Protein AF-A0A1I2N4U4-F1 (afdb_monomer_lite)

Organism: NCBI:txid396056

Foldseek 3Di:
DDDDWDWDFDDDPPWTKTKTWFAFPPAPGTWIFIDTVVVQWTKIQDRPRDIDTDSDLVVSLVCCVVPDALNRTPGSVSVVVVSVVSVPPD

pLDDT: mean 84.28, std 12.58, range [41.12, 95.0]

Secondary structure (DSSP, 8-state):
-----EEEEEEETTEEEEEEEE-BSS-SS-EEEEEETTTTEEEEE-TTS-EEEESSHHHHHHHHHHH--GGGBS-HHHHHHHHHHHHH--

Sequence (90 aa):
MKMVFQVTITRKKDDLTLEFTLRGKNGAYPCIITIDPDNGRYTIRKEDTSGEVFNSPEELKQWIHENWTADDFEDPLAFHHMLDKIQDTP

Radius of gyration: 12.63 Å; chains: 1; bounding box: 32×25×28 Å

Structure (mmCIF, N/CA/C/O backbone):
data_AF-A0A1I2N4U4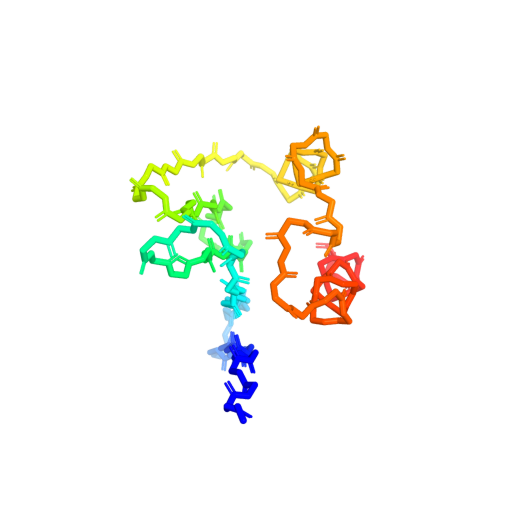-F1
#
_entry.id   AF-A0A1I2N4U4-F1
#
loop_
_atom_site.group_PDB
_atom_site.id
_atom_site.type_symbol
_atom_site.label_atom_id
_atom_site.label_alt_id
_atom_site.label_comp_id
_atom_site.label_asym_id
_atom_site.label_entity_id
_atom_site.label_seq_id
_atom_site.pdbx_PDB_ins_code
_atom_site.Cartn_x
_atom_site.Cartn_y
_atom_site.Cartn_z
_atom_site.occupancy
_atom_site.B_iso_or_equiv
_atom_site.auth_seq_id
_atom_site.auth_comp_id
_atom_site.auth_asym_id
_atom_site.auth_atom_id
_atom_site.pdbx_PDB_model_num
ATOM 1 N N . MET A 1 1 ? 15.596 -16.174 -9.908 1.00 41.12 1 MET A N 1
ATOM 2 C CA . MET A 1 1 ? 15.247 -15.097 -8.958 1.00 41.12 1 MET A CA 1
ATOM 3 C C . MET A 1 1 ? 14.054 -15.541 -8.135 1.00 41.12 1 MET A C 1
ATOM 5 O O . MET A 1 1 ? 13.147 -16.135 -8.700 1.00 41.12 1 MET A O 1
ATOM 9 N N . LYS A 1 2 ? 14.085 -15.337 -6.816 1.00 41.16 2 LYS A N 1
ATOM 10 C CA . LYS A 1 2 ? 12.982 -15.700 -5.919 1.00 41.16 2 LYS A CA 1
ATOM 11 C C . LYS A 1 2 ? 12.016 -14.514 -5.886 1.00 41.16 2 LYS A C 1
ATOM 13 O O . LYS A 1 2 ? 12.350 -13.494 -5.301 1.00 41.16 2 LYS A O 1
ATOM 18 N N . MET A 1 3 ? 10.876 -14.640 -6.558 1.00 43.97 3 MET A N 1
ATOM 19 C CA . MET A 1 3 ? 9.746 -13.725 -6.387 1.00 43.97 3 MET A CA 1
ATOM 20 C C . MET A 1 3 ? 9.257 -13.871 -4.945 1.00 43.97 3 MET A C 1
ATOM 22 O O . MET A 1 3 ? 8.927 -14.983 -4.527 1.00 43.97 3 MET A O 1
ATOM 26 N N . VAL A 1 4 ? 9.268 -12.793 -4.165 1.00 51.31 4 VAL A N 1
ATOM 27 C CA . VAL A 1 4 ? 8.710 -12.801 -2.808 1.00 51.31 4 VAL A CA 1
ATOM 28 C C . VAL A 1 4 ? 7.707 -11.662 -2.698 1.00 51.31 4 VAL A C 1
ATOM 30 O O . VAL A 1 4 ? 7.992 -10.611 -2.139 1.00 51.31 4 VAL A O 1
ATOM 33 N N . PHE A 1 5 ? 6.524 -11.891 -3.260 1.00 64.06 5 PHE A N 1
ATOM 34 C CA . PHE A 1 5 ? 5.313 -11.206 -2.831 1.00 64.06 5 PHE A CA 1
ATOM 35 C C . PHE A 1 5 ? 4.738 -12.009 -1.665 1.00 64.06 5 PHE A C 1
ATOM 37 O O . PHE A 1 5 ? 4.339 -13.163 -1.836 1.00 64.06 5 PHE A O 1
ATOM 44 N N . GLN A 1 6 ? 4.759 -11.432 -0.467 1.00 68.62 6 GLN A N 1
ATOM 45 C CA . GLN A 1 6 ? 4.086 -12.004 0.694 1.00 68.62 6 GLN A CA 1
ATOM 46 C C . GLN A 1 6 ? 2.915 -11.103 1.055 1.00 68.62 6 GLN A C 1
ATOM 48 O O . GLN A 1 6 ? 3.092 -9.930 1.382 1.00 68.62 6 GLN A O 1
ATOM 53 N N . VAL A 1 7 ? 1.718 -11.678 0.967 1.00 69.00 7 VAL A N 1
ATOM 54 C CA . VAL A 1 7 ? 0.506 -11.101 1.540 1.00 69.00 7 VAL A CA 1
ATOM 55 C C . VAL A 1 7 ? 0.221 -11.869 2.810 1.00 69.00 7 VAL A C 1
ATOM 57 O O . VAL A 1 7 ? 0.007 -13.084 2.767 1.00 69.00 7 VAL A O 1
ATOM 60 N N . THR A 1 8 ? 0.215 -11.163 3.929 1.00 73.56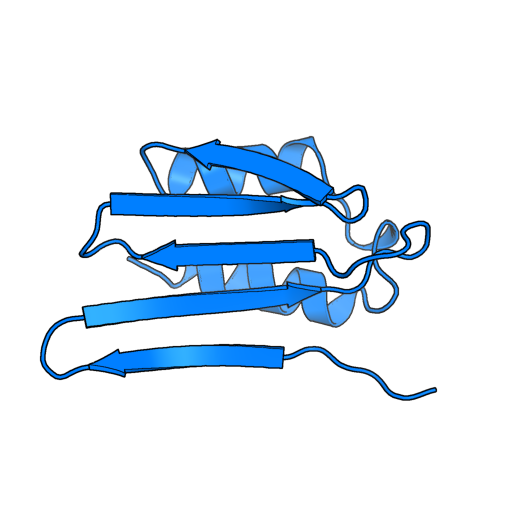 8 THR A N 1
ATOM 61 C CA . THR A 1 8 ? -0.186 -11.725 5.211 1.00 73.56 8 THR A CA 1
ATOM 62 C C . THR A 1 8 ? -1.564 -11.177 5.533 1.00 73.56 8 THR A C 1
ATOM 64 O O . THR A 1 8 ? -1.726 -9.997 5.831 1.00 73.56 8 THR A O 1
ATOM 67 N N . ILE A 1 9 ? -2.571 -12.045 5.450 1.00 69.69 9 ILE A N 1
ATOM 68 C CA . ILE A 1 9 ? -3.932 -11.736 5.889 1.00 69.69 9 ILE A CA 1
ATOM 69 C C . ILE A 1 9 ? -4.090 -12.341 7.274 1.00 69.69 9 ILE A C 1
ATOM 71 O O . ILE A 1 9 ? -4.072 -13.566 7.426 1.00 69.69 9 ILE A O 1
ATOM 75 N N . THR A 1 10 ? -4.246 -11.493 8.283 1.00 72.69 10 THR A N 1
ATOM 76 C CA . THR A 1 10 ? -4.554 -11.939 9.638 1.00 72.69 10 THR A CA 1
ATOM 77 C C . THR A 1 10 ? -6.034 -11.715 9.894 1.00 72.69 10 THR A C 1
ATOM 79 O O . THR A 1 10 ? -6.535 -10.601 9.803 1.00 72.69 10 THR A O 1
ATOM 82 N N . ARG A 1 11 ? -6.742 -12.803 10.208 1.00 59.88 11 ARG A N 1
ATOM 83 C CA . ARG A 1 11 ? -8.133 -12.760 10.657 1.00 59.88 11 ARG A CA 1
ATOM 84 C C . ARG A 1 11 ? -8.192 -13.316 12.068 1.00 59.88 11 ARG A C 1
ATOM 86 O O . ARG A 1 11 ? -8.267 -14.533 12.258 1.00 59.88 11 ARG A O 1
ATOM 93 N N . LYS A 1 12 ? -8.087 -12.440 13.068 1.00 69.81 12 LYS A N 1
ATOM 9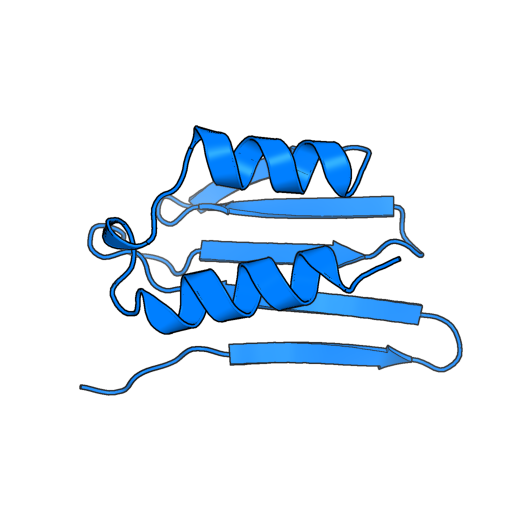4 C CA . LYS A 1 12 ? -8.454 -12.813 14.440 1.00 69.81 12 LYS A CA 1
ATOM 95 C C . LYS A 1 12 ? -9.963 -12.656 14.582 1.00 69.81 12 LYS A C 1
ATOM 97 O O . LYS A 1 12 ? -10.618 -12.100 13.710 1.00 69.81 12 LYS A O 1
ATOM 102 N N . LYS A 1 13 ? -10.511 -13.248 15.643 1.00 59.81 13 LYS A N 1
ATOM 103 C CA . LYS A 1 13 ? -11.945 -13.512 15.845 1.00 59.81 13 LYS A CA 1
ATOM 104 C C . LYS A 1 13 ? -12.865 -12.308 15.549 1.00 59.81 13 LYS A C 1
ATOM 106 O O . LYS A 1 13 ? -13.993 -12.554 15.142 1.00 59.81 13 LYS A O 1
ATOM 111 N N . ASP A 1 14 ? -12.342 -11.081 15.637 1.00 63.50 14 ASP A N 1
ATOM 112 C CA . ASP A 1 14 ? -13.022 -9.815 15.343 1.00 63.50 14 ASP A CA 1
ATOM 113 C C . ASP A 1 14 ? -12.051 -8.731 14.788 1.00 63.50 14 ASP A C 1
ATOM 115 O O . ASP A 1 14 ? -12.299 -7.552 14.984 1.00 63.50 14 ASP A O 1
ATOM 119 N N . ASP A 1 15 ? -10.921 -9.109 14.161 1.00 69.50 15 ASP A N 1
ATOM 120 C CA . ASP A 1 15 ? -9.902 -8.165 13.637 1.00 69.50 15 ASP A CA 1
ATOM 121 C C . ASP A 1 15 ? -9.417 -8.605 12.245 1.00 69.50 15 ASP A C 1
ATOM 123 O O . ASP A 1 15 ? -9.004 -9.763 12.060 1.00 69.50 15 ASP A O 1
ATOM 127 N N . LEU A 1 16 ? -9.513 -7.699 11.269 1.00 76.06 16 LEU A N 1
ATOM 128 C CA . LEU A 1 16 ? -9.044 -7.866 9.897 1.00 76.06 16 LEU A CA 1
ATOM 129 C C . LEU A 1 16 ? -7.807 -7.003 9.664 1.00 76.06 16 LEU A C 1
ATOM 131 O O . LEU A 1 16 ? -7.902 -5.815 9.385 1.00 76.06 16 LEU A O 1
ATOM 135 N N . THR A 1 17 ? -6.639 -7.634 9.682 1.00 83.69 17 THR A N 1
ATOM 136 C CA . THR A 1 17 ? -5.365 -6.981 9.380 1.00 83.69 17 THR A CA 1
ATOM 137 C C . THR A 1 17 ? -4.819 -7.468 8.042 1.00 83.69 17 THR A C 1
ATOM 139 O O . THR A 1 17 ? -4.569 -8.664 7.845 1.00 83.69 17 THR A O 1
ATOM 142 N N . LEU A 1 18 ? -4.608 -6.537 7.113 1.00 89.31 18 LEU A N 1
ATOM 143 C CA . LEU A 1 18 ? -3.974 -6.778 5.820 1.00 89.31 18 LEU A CA 1
ATOM 144 C C . LEU A 1 18 ? -2.568 -6.186 5.818 1.00 89.31 18 LEU A C 1
ATOM 146 O O . LEU A 1 18 ? -2.380 -4.991 6.038 1.00 89.31 18 LEU A O 1
ATOM 150 N N . GLU A 1 19 ? -1.577 -7.022 5.525 1.00 91.25 19 GLU A N 1
ATOM 151 C CA . GLU A 1 19 ? -0.199 -6.588 5.328 1.00 91.25 19 GLU A CA 1
ATOM 152 C C . GLU A 1 19 ? 0.326 -7.077 3.977 1.00 91.25 19 GLU A C 1
ATOM 154 O O . GLU A 1 19 ? 0.255 -8.267 3.649 1.00 91.25 19 GLU A O 1
ATOM 159 N N . PHE A 1 20 ? 0.882 -6.152 3.201 1.00 91.12 20 PHE A N 1
ATOM 160 C CA . PHE A 1 20 ? 1.491 -6.426 1.906 1.00 91.12 20 PHE A CA 1
ATOM 161 C C . PHE A 1 20 ? 2.971 -6.087 1.958 1.00 91.12 20 PHE A C 1
ATOM 163 O O . PHE A 1 20 ? 3.349 -5.007 2.407 1.00 91.12 20 PHE A O 1
ATOM 170 N N . THR A 1 21 ? 3.805 -6.991 1.452 1.00 92.31 21 THR A N 1
ATOM 171 C CA . THR A 1 21 ? 5.241 -6.755 1.290 1.00 92.31 21 THR A CA 1
ATOM 172 C C . THR A 1 21 ? 5.594 -6.752 -0.195 1.00 92.31 21 THR A C 1
ATOM 174 O O . THR A 1 21 ? 5.400 -7.756 -0.884 1.00 92.31 21 THR A O 1
ATOM 177 N N . LEU A 1 22 ? 6.126 -5.628 -0.678 1.00 91.19 22 LEU A N 1
ATOM 178 C CA . LEU A 1 22 ? 6.583 -5.420 -2.054 1.00 91.19 22 LEU A CA 1
ATOM 179 C C . LEU A 1 22 ? 8.085 -5.119 -2.073 1.00 91.19 22 LEU A C 1
ATOM 181 O O . LEU A 1 22 ? 8.617 -4.484 -1.165 1.00 91.19 22 LEU A O 1
ATOM 185 N N . ARG A 1 23 ? 8.793 -5.551 -3.118 1.00 89.94 23 ARG A N 1
ATOM 186 C CA . ARG A 1 23 ? 10.220 -5.257 -3.299 1.00 89.94 23 ARG A CA 1
ATOM 187 C C . ARG A 1 23 ? 10.394 -4.177 -4.365 1.00 89.94 23 ARG A C 1
ATOM 189 O O . ARG A 1 23 ? 10.051 -4.407 -5.523 1.00 89.94 23 ARG A O 1
ATOM 196 N N . GLY A 1 24 ? 10.898 -3.011 -3.962 1.00 88.00 24 GLY A N 1
ATOM 197 C CA . GLY A 1 24 ? 11.289 -1.944 -4.884 1.00 88.00 24 GLY A CA 1
ATOM 198 C C . GLY A 1 24 ? 12.565 -2.308 -5.645 1.00 88.00 24 GLY A C 1
ATOM 199 O O . GLY A 1 24 ? 13.401 -3.052 -5.126 1.00 88.00 24 GLY A O 1
ATOM 200 N N . LYS A 1 25 ? 12.718 -1.808 -6.877 1.00 87.94 25 LYS A N 1
ATOM 201 C CA . LYS A 1 25 ? 13.900 -2.085 -7.717 1.00 87.94 25 LYS A CA 1
ATOM 202 C C . LYS A 1 25 ? 15.184 -1.452 -7.172 1.00 87.94 25 LYS A C 1
ATOM 204 O O . LYS A 1 25 ? 16.274 -1.938 -7.468 1.00 87.94 25 LYS A O 1
ATOM 209 N N . ASN A 1 26 ? 15.063 -0.356 -6.421 1.00 82.06 26 ASN A N 1
ATOM 210 C CA . ASN A 1 26 ? 16.185 0.532 -6.111 1.00 82.06 26 ASN A CA 1
ATOM 211 C C . ASN A 1 26 ? 16.561 0.573 -4.623 1.00 82.06 26 ASN A C 1
ATOM 213 O O . ASN A 1 26 ? 17.598 1.140 -4.276 1.00 82.06 26 ASN A O 1
ATOM 217 N N . GLY A 1 27 ? 15.768 -0.026 -3.737 1.00 73.56 27 GLY A N 1
ATOM 218 C CA . GLY A 1 27 ? 15.958 0.094 -2.299 1.00 73.56 27 GLY A CA 1
ATOM 219 C C . GLY A 1 27 ? 16.507 -1.139 -1.596 1.00 73.56 27 GLY A C 1
ATOM 220 O O . GLY A 1 27 ? 16.403 -2.290 -2.028 1.00 73.56 27 GLY A O 1
ATOM 221 N N . ALA A 1 28 ? 17.115 -0.882 -0.439 1.00 81.94 28 ALA A N 1
ATOM 222 C CA . ALA A 1 28 ? 17.722 -1.919 0.387 1.00 81.94 28 ALA A CA 1
ATOM 223 C C . ALA A 1 28 ? 16.665 -2.778 1.104 1.00 81.94 28 ALA A C 1
ATOM 225 O O . ALA A 1 28 ? 16.878 -3.979 1.303 1.00 81.94 28 ALA A O 1
ATOM 226 N N . TYR A 1 29 ? 15.508 -2.200 1.437 1.00 87.06 29 TYR A N 1
ATOM 227 C CA . TYR A 1 29 ? 14.452 -2.831 2.231 1.00 87.06 29 TYR A CA 1
ATOM 228 C C . TYR A 1 29 ? 13.165 -3.027 1.421 1.00 87.06 29 TYR A C 1
ATOM 230 O O . TYR A 1 29 ? 12.931 -2.302 0.460 1.00 87.06 29 TYR A O 1
ATOM 238 N N . PRO A 1 30 ? 12.328 -4.022 1.759 1.00 89.69 30 PRO A N 1
ATOM 239 C CA . PRO A 1 30 ? 11.013 -4.137 1.145 1.00 89.69 30 PRO A CA 1
ATOM 240 C C . PRO A 1 30 ? 10.082 -3.010 1.615 1.00 89.69 30 PRO A C 1
ATOM 242 O O . PRO A 1 30 ? 10.146 -2.577 2.769 1.00 89.69 30 PRO A O 1
ATOM 245 N N . CYS A 1 31 ? 9.193 -2.584 0.725 1.00 91.75 31 CYS A N 1
ATOM 246 C CA . CYS A 1 31 ? 8.059 -1.741 1.056 1.00 91.75 31 CYS A CA 1
ATOM 247 C C . CYS A 1 31 ? 7.001 -2.575 1.785 1.00 91.75 31 CYS A C 1
ATOM 249 O O . CYS A 1 31 ? 6.701 -3.695 1.368 1.00 91.75 31 CYS A O 1
ATOM 251 N N . ILE A 1 32 ? 6.432 -2.032 2.858 1.00 93.38 32 ILE A N 1
ATOM 252 C CA . ILE A 1 32 ? 5.398 -2.704 3.652 1.00 93.38 32 ILE A CA 1
ATOM 253 C C . ILE A 1 32 ? 4.181 -1.796 3.724 1.00 93.38 32 ILE A C 1
ATOM 255 O O . ILE A 1 32 ? 4.303 -0.632 4.095 1.00 93.38 32 ILE A O 1
ATOM 259 N N . ILE A 1 33 ? 3.016 -2.329 3.385 1.00 93.06 33 ILE A N 1
ATOM 260 C CA . ILE A 1 33 ? 1.736 -1.635 3.469 1.00 93.06 33 ILE A CA 1
ATOM 261 C C . ILE A 1 33 ? 0.906 -2.362 4.517 1.00 93.06 33 ILE A C 1
ATOM 263 O O . ILE A 1 33 ? 0.734 -3.574 4.421 1.00 93.06 33 ILE A O 1
ATOM 267 N N . THR A 1 34 ? 0.399 -1.636 5.507 1.00 92.44 34 THR A N 1
ATOM 268 C CA . THR A 1 34 ? -0.461 -2.173 6.566 1.00 92.44 34 THR A CA 1
ATOM 269 C C . THR A 1 34 ? -1.802 -1.459 6.525 1.00 92.44 34 THR A C 1
ATOM 271 O O . THR A 1 34 ? -1.843 -0.229 6.557 1.00 92.44 34 THR A O 1
ATOM 274 N N . ILE A 1 35 ? -2.878 -2.237 6.471 1.00 90.94 35 ILE A N 1
ATOM 275 C CA . ILE A 1 35 ? -4.265 -1.783 6.537 1.00 90.94 35 ILE A CA 1
ATOM 276 C C . ILE A 1 35 ? -4.938 -2.562 7.656 1.00 90.94 35 ILE A C 1
ATOM 278 O O . ILE A 1 35 ? -5.078 -3.783 7.596 1.00 90.94 35 ILE A O 1
ATOM 282 N N . ASP A 1 36 ? -5.316 -1.832 8.687 1.00 89.69 36 ASP A N 1
ATOM 283 C CA . ASP A 1 36 ? -5.867 -2.353 9.925 1.00 89.69 36 ASP A CA 1
ATOM 284 C C . ASP A 1 36 ? -7.010 -1.422 10.361 1.00 89.69 36 ASP A C 1
ATOM 286 O O . ASP A 1 36 ? -6.795 -0.483 11.137 1.00 89.69 36 ASP A O 1
ATOM 290 N N . PRO A 1 37 ? -8.210 -1.596 9.779 1.00 85.44 37 PRO A N 1
ATOM 291 C CA . PRO A 1 37 ? -9.358 -0.744 10.052 1.00 85.44 37 PRO A CA 1
ATOM 292 C C . PRO A 1 37 ? -9.830 -0.825 11.502 1.00 85.44 37 PRO A C 1
ATOM 294 O O . PRO A 1 37 ? -10.243 0.195 12.053 1.00 85.44 37 PRO A O 1
ATOM 297 N N . ASP A 1 38 ? -9.714 -1.992 12.138 1.00 85.50 38 ASP A N 1
ATOM 298 C CA . ASP A 1 38 ? -10.152 -2.214 13.518 1.00 85.50 38 ASP A CA 1
ATOM 299 C C . ASP A 1 38 ? -9.314 -1.411 14.522 1.00 85.50 38 ASP A C 1
ATOM 301 O O . ASP A 1 38 ? -9.841 -0.907 15.517 1.00 85.50 38 ASP A O 1
ATOM 305 N N . ASN A 1 39 ? -8.024 -1.211 14.232 1.00 85.62 39 ASN A N 1
ATOM 306 C CA . ASN A 1 39 ? -7.134 -0.386 15.052 1.00 85.62 39 ASN A CA 1
ATOM 307 C C . ASN A 1 39 ? -6.872 1.012 14.457 1.00 85.62 39 ASN A C 1
ATOM 309 O O . ASN A 1 39 ? -6.032 1.750 14.978 1.00 85.62 39 ASN A O 1
ATOM 313 N N . GLY A 1 40 ? -7.566 1.387 13.374 1.00 84.75 40 GLY A N 1
ATOM 314 C CA . GLY A 1 40 ? -7.397 2.673 12.685 1.00 84.75 40 GLY A CA 1
ATOM 315 C C . GLY A 1 40 ? -5.984 2.901 12.142 1.00 84.75 40 GLY A C 1
ATOM 316 O O . GLY A 1 40 ? -5.512 4.036 12.091 1.00 84.75 40 GLY A O 1
ATOM 317 N N . ARG A 1 41 ? -5.272 1.827 11.790 1.00 89.94 41 ARG A N 1
ATOM 318 C CA . ARG A 1 41 ? -3.866 1.874 11.393 1.00 89.94 41 ARG A CA 1
ATOM 319 C C . ARG A 1 41 ? -3.727 1.647 9.889 1.00 89.94 41 ARG A C 1
ATOM 321 O O . ARG A 1 41 ? -3.904 0.546 9.377 1.00 89.94 41 ARG A O 1
ATOM 328 N N . TYR A 1 42 ? -3.306 2.700 9.201 1.00 93.75 42 TYR A N 1
ATOM 329 C CA . TYR A 1 42 ? -3.027 2.697 7.768 1.00 93.75 42 TYR A CA 1
ATOM 330 C C . TYR A 1 42 ? -1.620 3.241 7.568 1.00 93.75 42 TYR A C 1
ATOM 332 O O . TYR A 1 42 ? -1.378 4.428 7.774 1.00 93.75 42 TYR A O 1
ATOM 340 N N . THR A 1 43 ? -0.659 2.377 7.247 1.00 94.50 43 THR A N 1
ATOM 341 C CA . THR A 1 43 ? 0.753 2.783 7.203 1.00 94.50 43 THR A CA 1
ATOM 342 C C . THR A 1 43 ? 1.469 2.232 5.992 1.00 94.50 43 THR A C 1
ATOM 344 O O . THR A 1 43 ? 1.268 1.078 5.619 1.00 94.50 43 THR A O 1
ATOM 347 N N . ILE A 1 44 ? 2.373 3.033 5.441 1.00 94.75 44 ILE A N 1
ATOM 348 C CA . ILE A 1 44 ? 3.315 2.619 4.408 1.00 94.75 44 ILE A CA 1
ATOM 349 C C . ILE A 1 44 ? 4.722 2.767 4.966 1.00 94.75 44 ILE A C 1
ATOM 351 O O . ILE A 1 44 ? 5.091 3.824 5.461 1.00 94.75 44 ILE A O 1
ATOM 355 N N . ARG A 1 45 ? 5.535 1.723 4.845 1.00 94.19 45 ARG A N 1
ATOM 356 C CA . ARG A 1 45 ? 6.985 1.782 5.017 1.00 94.19 45 ARG A CA 1
ATOM 357 C C . ARG A 1 45 ? 7.631 1.671 3.646 1.00 94.19 45 ARG A C 1
ATOM 359 O O . ARG A 1 45 ? 7.369 0.714 2.922 1.00 94.19 45 ARG A O 1
ATOM 366 N N . LYS A 1 46 ? 8.480 2.634 3.312 1.00 91.31 46 LYS A N 1
ATOM 367 C CA . LYS A 1 46 ? 9.233 2.703 2.062 1.00 91.31 46 LYS A CA 1
ATOM 368 C C . LYS A 1 46 ? 10.540 1.913 2.148 1.00 91.31 46 LYS A C 1
ATOM 370 O O . LYS A 1 46 ? 11.021 1.535 3.221 1.00 91.31 46 LYS A O 1
ATOM 375 N N . GLU A 1 47 ? 11.135 1.698 0.983 1.00 87.69 47 GLU A N 1
ATOM 376 C CA . GLU A 1 47 ? 12.381 0.952 0.802 1.00 87.69 47 GLU A CA 1
ATOM 377 C C . GLU A 1 47 ? 13.626 1.629 1.414 1.00 87.69 47 GLU A C 1
ATOM 379 O O . GLU A 1 47 ? 14.651 0.978 1.631 1.00 87.69 47 GLU A O 1
ATOM 384 N N . ASP A 1 48 ? 13.520 2.922 1.738 1.00 86.12 48 ASP A N 1
ATOM 385 C CA . ASP A 1 48 ? 14.524 3.750 2.416 1.00 86.12 48 ASP A CA 1
ATOM 386 C C . ASP A 1 48 ? 14.352 3.779 3.948 1.00 86.12 48 ASP A C 1
ATOM 388 O O . ASP A 1 48 ? 15.025 4.540 4.639 1.00 86.12 48 ASP A O 1
ATOM 392 N N . THR A 1 49 ? 13.469 2.932 4.491 1.00 84.56 49 THR A N 1
ATOM 393 C CA . THR A 1 49 ? 13.056 2.845 5.906 1.00 84.56 49 THR A CA 1
ATOM 394 C C . THR A 1 49 ? 12.190 3.980 6.439 1.00 84.56 49 THR A C 1
ATOM 396 O O . THR A 1 49 ? 11.691 3.854 7.559 1.00 84.56 49 THR A O 1
ATOM 399 N N . SER A 1 50 ? 11.949 5.032 5.657 1.00 88.62 50 SER A N 1
ATOM 400 C CA . SER A 1 50 ? 10.956 6.042 6.017 1.00 88.62 50 SER A CA 1
ATOM 401 C C . SER A 1 50 ? 9.536 5.491 5.850 1.00 88.62 50 SER A C 1
ATOM 403 O O . SER A 1 50 ? 9.332 4.405 5.297 1.00 88.62 50 SER A O 1
ATOM 405 N N . GLY A 1 51 ? 8.533 6.197 6.363 1.00 91.56 51 GLY A N 1
ATOM 406 C CA . GLY A 1 51 ? 7.157 5.738 6.268 1.00 91.56 51 GLY A CA 1
ATOM 407 C C . GLY A 1 51 ? 6.136 6.832 6.514 1.00 91.56 51 GLY A C 1
ATOM 408 O O . GLY A 1 51 ? 6.430 7.832 7.161 1.00 91.56 51 GLY A O 1
ATOM 409 N N . GLU A 1 52 ? 4.940 6.590 5.999 1.00 94.94 52 GLU A N 1
ATOM 410 C CA . GLU A 1 52 ? 3.790 7.480 6.058 1.00 94.94 52 GLU A CA 1
ATOM 411 C C . GLU A 1 52 ? 2.667 6.800 6.850 1.00 94.94 52 GLU A C 1
ATOM 413 O O . GLU A 1 52 ? 2.504 5.574 6.804 1.00 94.94 52 GLU A O 1
ATOM 418 N N . VAL A 1 53 ? 1.900 7.598 7.590 1.00 94.31 53 VAL A N 1
ATOM 419 C CA . VAL A 1 53 ? 0.738 7.155 8.368 1.00 94.31 5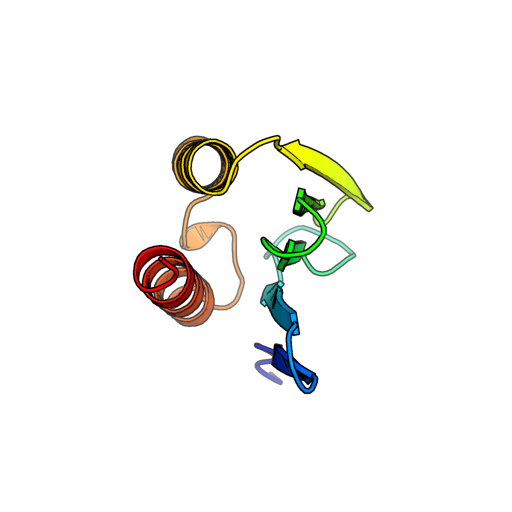3 VAL A CA 1
ATOM 420 C C . VAL A 1 53 ? -0.469 7.947 7.893 1.00 94.31 53 VAL A C 1
ATOM 422 O O . VAL A 1 53 ? -0.384 9.163 7.735 1.00 94.31 53 VAL A O 1
ATOM 425 N N . PHE A 1 54 ? -1.587 7.262 7.691 1.00 94.44 54 PHE A N 1
ATOM 426 C CA . PHE A 1 54 ? -2.822 7.834 7.171 1.00 94.44 54 PHE A CA 1
ATOM 427 C C . PHE A 1 54 ? -3.962 7.623 8.165 1.00 94.44 54 PHE A C 1
ATOM 429 O O . PHE A 1 54 ? -3.929 6.692 8.974 1.00 94.44 54 PHE A O 1
ATOM 436 N N . ASN A 1 55 ? -4.979 8.482 8.097 1.00 90.50 55 ASN A N 1
ATOM 437 C CA . ASN A 1 55 ? -6.153 8.390 8.968 1.00 90.50 55 ASN A CA 1
ATOM 438 C C . ASN A 1 55 ? -7.262 7.528 8.350 1.00 90.50 55 ASN A C 1
ATOM 440 O O . ASN A 1 55 ? -8.173 7.097 9.054 1.00 90.50 55 ASN A O 1
ATOM 444 N N . SER A 1 56 ? -7.186 7.274 7.042 1.00 89.00 56 SER A N 1
ATOM 445 C CA . SER A 1 56 ? -8.182 6.522 6.287 1.00 89.00 56 SER A CA 1
ATOM 446 C C . SER A 1 56 ? -7.540 5.628 5.215 1.00 89.00 56 SER A C 1
ATOM 448 O O . SER A 1 56 ? -6.438 5.918 4.729 1.00 89.00 56 SER A O 1
ATOM 450 N N . PRO A 1 57 ? -8.228 4.550 4.790 1.00 88.56 57 PRO A N 1
ATOM 451 C CA . PRO A 1 57 ? -7.753 3.709 3.695 1.00 88.56 57 PRO A CA 1
ATOM 452 C C . PRO A 1 57 ? -7.785 4.450 2.350 1.00 88.56 57 PRO A C 1
ATOM 454 O O . PRO A 1 57 ? -7.040 4.101 1.437 1.00 88.56 57 PRO A O 1
ATOM 457 N N . GLU A 1 58 ? -8.639 5.465 2.210 1.00 90.25 58 GLU A N 1
ATOM 458 C CA . GLU A 1 58 ? -8.739 6.304 1.013 1.00 90.25 58 GLU A CA 1
ATOM 459 C C . GLU A 1 58 ? -7.502 7.186 0.836 1.00 90.25 58 GLU A C 1
ATOM 461 O O . GLU A 1 58 ? -6.920 7.192 -0.247 1.00 90.25 58 GLU A O 1
ATOM 466 N N . GLU A 1 59 ? -7.043 7.850 1.903 1.00 92.62 59 GLU A N 1
ATOM 467 C CA . GLU A 1 59 ? -5.798 8.629 1.882 1.00 92.62 59 GLU A CA 1
ATOM 46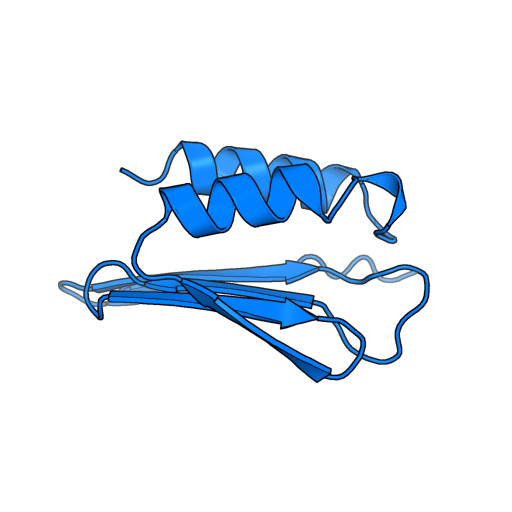8 C C . GLU A 1 59 ? -4.589 7.747 1.546 1.00 92.62 59 GLU A C 1
ATOM 470 O O . GLU A 1 59 ? -3.756 8.125 0.722 1.00 92.62 59 GLU A O 1
ATOM 475 N N . LEU A 1 60 ? -4.522 6.541 2.122 1.00 93.12 60 LEU A N 1
ATOM 476 C CA . LEU A 1 60 ? -3.470 5.572 1.808 1.00 93.12 60 LEU A CA 1
ATOM 477 C C . LEU A 1 60 ? -3.504 5.173 0.325 1.00 93.12 60 LEU A C 1
ATOM 479 O O . LEU A 1 60 ? -2.468 5.177 -0.341 1.00 93.12 60 LEU A O 1
ATOM 483 N N . LYS A 1 61 ? -4.691 4.851 -0.210 1.00 90.88 61 LYS A N 1
ATOM 484 C CA . LYS A 1 61 ? -4.881 4.511 -1.631 1.00 90.88 61 LYS A CA 1
ATOM 485 C C . LYS A 1 61 ? -4.432 5.649 -2.540 1.00 90.88 61 LYS A C 1
ATOM 487 O O . LYS A 1 61 ? -3.692 5.411 -3.494 1.00 90.88 61 LYS A O 1
ATOM 492 N N . GLN A 1 62 ? -4.861 6.873 -2.242 1.00 93.06 62 GLN A N 1
ATOM 493 C CA . GLN A 1 62 ? -4.493 8.047 -3.024 1.00 93.06 62 GLN A CA 1
ATOM 494 C C . GLN A 1 62 ? -2.977 8.246 -3.028 1.00 93.06 62 GLN A C 1
ATOM 496 O O . GLN A 1 62 ? -2.387 8.382 -4.098 1.00 93.06 62 GLN A O 1
ATOM 501 N N . TRP A 1 63 ? -2.338 8.169 -1.858 1.00 95.00 63 TRP A N 1
ATOM 502 C CA . TRP A 1 63 ? -0.893 8.327 -1.758 1.00 95.00 63 TRP A CA 1
ATOM 503 C C . TRP A 1 63 ? -0.148 7.288 -2.602 1.00 95.00 63 TRP A C 1
ATOM 505 O O . TRP A 1 63 ? 0.787 7.650 -3.316 1.00 95.00 63 TRP A O 1
ATOM 515 N N . ILE A 1 64 ? -0.580 6.019 -2.585 1.00 92.81 64 ILE A N 1
ATOM 516 C CA . ILE A 1 64 ? 0.013 4.965 -3.426 1.00 92.81 64 ILE A CA 1
ATOM 517 C C . ILE A 1 64 ? -0.091 5.334 -4.907 1.00 92.81 64 ILE A C 1
ATOM 519 O O . ILE A 1 64 ? 0.900 5.232 -5.622 1.00 92.81 64 ILE A O 1
ATOM 523 N N . HIS A 1 65 ? -1.259 5.781 -5.369 1.00 91.88 65 HIS A N 1
ATOM 524 C CA . HIS A 1 65 ? -1.455 6.159 -6.769 1.00 91.88 65 HIS A CA 1
ATOM 525 C C . HIS A 1 65 ? -0.642 7.390 -7.195 1.00 91.88 65 HIS A C 1
ATOM 527 O O . HIS A 1 65 ? -0.256 7.484 -8.358 1.00 91.88 65 HIS A O 1
ATOM 533 N N . GLU A 1 66 ? -0.393 8.327 -6.280 1.00 94.56 66 GLU A N 1
ATOM 534 C CA . GLU A 1 66 ? 0.361 9.553 -6.562 1.00 94.56 66 GLU A CA 1
ATOM 535 C C . GLU A 1 66 ? 1.881 9.356 -6.490 1.00 94.56 66 GLU A C 1
ATOM 537 O O . GLU A 1 66 ? 2.617 10.044 -7.195 1.00 94.56 66 GLU A O 1
ATOM 542 N N . ASN A 1 67 ? 2.356 8.431 -5.648 1.00 93.69 67 ASN A N 1
ATOM 543 C CA . ASN A 1 67 ? 3.783 8.285 -5.344 1.00 93.69 67 ASN A CA 1
ATOM 544 C C . ASN A 1 67 ? 4.419 7.037 -5.954 1.00 93.69 67 ASN A C 1
ATOM 546 O O . ASN A 1 67 ? 5.640 7.007 -6.101 1.00 93.69 67 ASN A O 1
ATOM 550 N N . TRP A 1 68 ? 3.632 6.012 -6.285 1.00 93.56 68 TRP A N 1
ATOM 551 C CA . TRP A 1 68 ? 4.138 4.736 -6.779 1.00 93.56 68 TRP A CA 1
ATOM 552 C C . TRP A 1 68 ? 3.516 4.330 -8.107 1.00 93.56 68 TRP A C 1
ATOM 554 O O . TRP A 1 68 ? 2.329 4.509 -8.377 1.00 93.56 68 TRP A O 1
ATOM 564 N N . THR A 1 69 ? 4.338 3.678 -8.917 1.00 93.75 69 THR A N 1
ATOM 565 C CA . THR A 1 69 ? 3.948 3.033 -10.161 1.00 93.75 69 THR A CA 1
ATOM 566 C C . THR A 1 69 ? 4.400 1.579 -10.152 1.00 93.75 69 THR A C 1
ATOM 568 O O . THR A 1 69 ? 5.302 1.183 -9.416 1.00 93.75 69 THR A O 1
ATOM 571 N N . ALA A 1 70 ? 3.797 0.756 -11.007 1.00 91.94 70 ALA A N 1
ATOM 572 C CA . ALA A 1 70 ? 4.180 -0.648 -11.108 1.00 91.94 70 ALA A CA 1
ATOM 573 C C . ALA A 1 70 ? 5.649 -0.838 -11.549 1.00 91.94 70 ALA A C 1
ATOM 575 O O . ALA A 1 70 ? 6.238 -1.876 -11.255 1.00 91.94 70 ALA A O 1
ATOM 576 N N . ASP A 1 71 ? 6.250 0.153 -12.225 1.00 92.19 71 ASP A N 1
ATOM 577 C CA . ASP A 1 71 ? 7.654 0.099 -12.646 1.00 92.19 71 ASP A CA 1
ATOM 578 C C . ASP A 1 71 ? 8.641 0.354 -11.496 1.00 92.19 71 ASP A C 1
ATOM 580 O O . ASP A 1 71 ? 9.804 -0.028 -11.602 1.00 92.19 71 ASP A O 1
ATOM 584 N N . ASP A 1 72 ? 8.201 0.909 -10.367 1.00 90.50 72 ASP A N 1
ATOM 585 C CA . ASP A 1 72 ? 9.069 1.102 -9.199 1.00 90.50 72 ASP A CA 1
ATOM 586 C C . ASP A 1 72 ? 9.413 -0.229 -8.500 1.00 90.50 72 ASP A C 1
ATOM 588 O O . ASP A 1 72 ? 10.364 -0.313 -7.717 1.00 90.50 72 ASP A O 1
ATOM 592 N N . PHE A 1 73 ? 8.679 -1.302 -8.816 1.00 90.56 73 PHE A N 1
ATOM 593 C CA . PHE A 1 73 ? 8.786 -2.605 -8.164 1.00 90.56 73 PHE A CA 1
ATOM 594 C C . PHE A 1 73 ? 9.409 -3.676 -9.059 1.00 90.56 73 PHE A C 1
ATOM 596 O O . PHE A 1 73 ? 9.259 -3.681 -10.280 1.00 90.56 73 PHE A O 1
ATOM 603 N N . GLU A 1 74 ? 10.104 -4.630 -8.436 1.00 90.88 74 GLU A N 1
ATOM 604 C CA . GLU A 1 74 ? 10.668 -5.794 -9.133 1.00 90.88 74 GLU A CA 1
ATOM 605 C C . GLU A 1 74 ? 9.577 -6.689 -9.745 1.00 90.88 74 GLU A C 1
ATOM 607 O O . GLU A 1 74 ? 9.818 -7.356 -10.751 1.00 90.88 74 GLU A O 1
ATOM 612 N N . ASP A 1 75 ? 8.383 -6.691 -9.144 1.00 89.38 75 ASP A N 1
ATOM 613 C CA . ASP A 1 75 ? 7.212 -7.437 -9.602 1.00 89.38 75 ASP A CA 1
ATOM 614 C C . ASP A 1 75 ? 6.007 -6.492 -9.803 1.00 89.38 75 ASP A C 1
ATOM 616 O O . ASP A 1 75 ? 5.257 -6.216 -8.859 1.00 89.38 75 ASP A O 1
ATOM 620 N N . PRO A 1 76 ? 5.797 -5.995 -11.035 1.00 90.56 76 PRO A N 1
ATOM 621 C CA . PRO A 1 76 ? 4.660 -5.138 -11.370 1.00 90.56 76 PRO A CA 1
ATOM 622 C C . PRO A 1 76 ? 3.299 -5.809 -11.126 1.00 90.56 76 PRO A C 1
ATOM 624 O O . PRO A 1 76 ? 2.326 -5.139 -10.777 1.00 90.56 76 PRO A O 1
ATOM 627 N N . LEU A 1 77 ? 3.210 -7.136 -11.285 1.00 89.44 77 LEU A N 1
ATOM 628 C CA . LEU A 1 77 ? 1.961 -7.876 -11.075 1.00 89.44 77 LEU A CA 1
ATOM 629 C C . LEU A 1 77 ? 1.589 -7.900 -9.593 1.00 89.44 77 LEU A C 1
ATOM 631 O O . LEU A 1 77 ? 0.421 -7.713 -9.255 1.00 89.44 77 LEU A O 1
ATOM 635 N N . ALA A 1 78 ? 2.576 -8.061 -8.710 1.00 87.94 78 ALA A N 1
ATOM 636 C CA . ALA A 1 78 ? 2.379 -7.983 -7.265 1.00 87.94 78 ALA A CA 1
ATOM 637 C C . ALA A 1 78 ? 1.810 -6.623 -6.826 1.00 87.94 78 ALA A C 1
ATOM 639 O O . ALA A 1 78 ? 0.896 -6.573 -6.001 1.00 87.94 78 ALA A O 1
ATOM 640 N N . PHE A 1 79 ? 2.295 -5.526 -7.417 1.00 90.81 79 PHE A N 1
ATOM 641 C CA . PHE A 1 79 ? 1.754 -4.188 -7.168 1.00 90.81 79 PHE A CA 1
ATOM 642 C C . PHE A 1 79 ? 0.283 -4.075 -7.598 1.00 90.81 79 PHE A C 1
ATOM 644 O O . PHE A 1 79 ? -0.560 -3.633 -6.816 1.00 90.81 79 PHE A O 1
ATOM 651 N N . HIS A 1 80 ? -0.062 -4.539 -8.802 1.00 90.94 80 HIS A N 1
ATOM 652 C CA . HIS A 1 80 ? -1.453 -4.529 -9.269 1.00 90.94 80 HIS A CA 1
ATOM 653 C C . HIS A 1 80 ? -2.373 -5.410 -8.413 1.00 90.94 80 HIS A C 1
ATOM 655 O O . HIS A 1 80 ? -3.481 -4.997 -8.082 1.00 90.94 80 HIS A O 1
ATOM 661 N N . HIS A 1 81 ? -1.907 -6.592 -8.006 1.00 89.00 81 HIS A N 1
ATOM 662 C CA . HIS A 1 81 ? -2.654 -7.479 -7.112 1.00 89.00 81 HIS A CA 1
ATOM 663 C C . HIS A 1 81 ? -2.888 -6.847 -5.737 1.00 89.00 81 HIS A C 1
ATOM 665 O O . HIS A 1 81 ? -3.963 -7.009 -5.162 1.00 89.00 81 HIS A O 1
ATOM 671 N N . MET A 1 82 ? -1.897 -6.135 -5.196 1.00 90.38 82 MET A N 1
ATOM 672 C CA . MET A 1 82 ? -2.059 -5.384 -3.955 1.00 90.38 82 MET A CA 1
ATOM 673 C C . MET A 1 82 ? -3.133 -4.299 -4.119 1.00 90.38 82 MET A C 1
ATOM 675 O O . MET A 1 82 ? -4.035 -4.235 -3.291 1.00 90.38 82 MET A O 1
ATOM 679 N N . LEU A 1 83 ? -3.093 -3.498 -5.190 1.00 89.94 83 LEU A N 1
ATOM 680 C CA . LEU A 1 83 ? -4.104 -2.459 -5.434 1.00 89.94 83 LEU A CA 1
ATOM 681 C C . LEU A 1 83 ? -5.527 -3.030 -5.497 1.00 89.94 83 LEU A C 1
ATOM 683 O O . LEU A 1 83 ? -6.421 -2.498 -4.845 1.00 89.94 83 LEU A O 1
ATOM 687 N N . ASP A 1 84 ? -5.714 -4.139 -6.215 1.00 89.62 84 ASP A N 1
ATOM 688 C CA . ASP A 1 84 ? -7.001 -4.840 -6.311 1.00 89.62 84 ASP A CA 1
ATOM 689 C C . ASP A 1 84 ? -7.521 -5.269 -4.928 1.00 89.62 84 ASP A C 1
ATOM 691 O O . ASP A 1 84 ? -8.668 -5.006 -4.570 1.00 89.62 84 ASP A O 1
ATOM 695 N N . LYS A 1 85 ? -6.645 -5.834 -4.084 1.00 87.06 85 LYS A N 1
ATOM 696 C CA . LYS A 1 85 ? -7.011 -6.239 -2.717 1.00 87.06 85 LYS A CA 1
ATOM 697 C C . LYS A 1 85 ? -7.371 -5.065 -1.819 1.00 87.06 85 LYS A C 1
ATOM 699 O O . LYS A 1 85 ? -8.325 -5.163 -1.052 1.00 87.06 85 LYS A O 1
ATOM 704 N N . ILE A 1 86 ? -6.633 -3.965 -1.913 1.00 85.75 86 ILE A N 1
ATOM 705 C CA . ILE A 1 86 ? -6.918 -2.751 -1.141 1.00 85.75 86 ILE A CA 1
ATOM 706 C C . ILE A 1 86 ? -8.246 -2.118 -1.595 1.00 85.75 86 ILE A C 1
ATOM 708 O O . ILE A 1 86 ? -8.963 -1.529 -0.787 1.00 85.75 86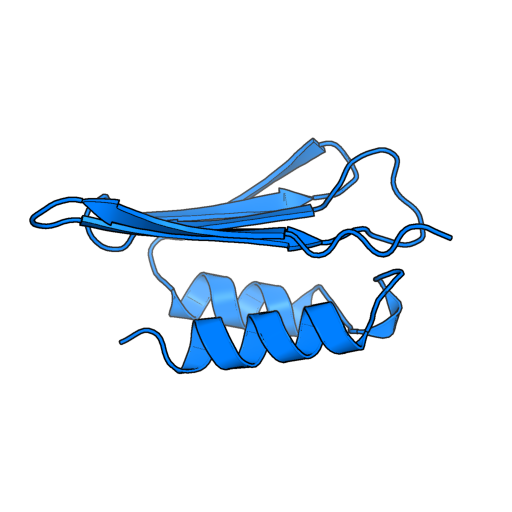 ILE A O 1
ATOM 712 N N . GLN A 1 87 ? -8.598 -2.245 -2.875 1.00 84.62 87 GLN A N 1
ATOM 713 C CA . GLN A 1 87 ? -9.858 -1.742 -3.417 1.00 84.62 87 GLN A CA 1
ATOM 714 C C . GLN A 1 87 ? -11.073 -2.581 -2.990 1.00 84.62 87 GLN A C 1
ATOM 716 O O . GLN A 1 87 ? -12.137 -2.011 -2.770 1.00 84.62 87 GLN A O 1
ATOM 721 N N . ASP A 1 88 ? -10.908 -3.897 -2.842 1.00 80.50 88 ASP A N 1
ATOM 722 C CA . ASP A 1 88 ? -11.944 -4.821 -2.347 1.00 80.50 88 ASP A CA 1
ATOM 723 C C . ASP A 1 88 ? -12.159 -4.722 -0.823 1.00 80.50 88 ASP A C 1
ATOM 725 O O . ASP A 1 88 ? -13.120 -5.269 -0.282 1.00 80.50 88 ASP A O 1
ATOM 729 N N . THR A 1 89 ? -11.270 -4.019 -0.112 1.00 68.06 89 THR A N 1
ATOM 730 C CA . THR A 1 89 ? -11.413 -3.809 1.332 1.00 68.06 89 THR A CA 1
ATOM 731 C C . THR A 1 89 ? -12.489 -2.736 1.580 1.00 68.06 89 THR A C 1
ATOM 733 O O . THR A 1 89 ? -12.368 -1.648 1.006 1.00 68.06 89 THR A O 1
ATOM 736 N N . PRO A 1 90 ? -13.538 -3.041 2.375 1.00 56.28 90 PRO A N 1
ATOM 737 C CA . PRO A 1 90 ? -14.686 -2.157 2.592 1.00 56.28 90 PRO A CA 1
ATOM 738 C C . PRO A 1 90 ? -14.341 -0.855 3.320 1.00 56.28 90 PRO A C 1
ATOM 740 O O . PRO A 1 90 ? -13.342 -0.830 4.075 1.00 56.28 90 PRO A O 1
#